Protein AF-T1ITB9-F1 (afdb_monomer)

pLDDT: mean 78.71, std 17.9, range [35.31, 97.06]

Solvent-accessible surface area (backbone atoms only — not comparable to full-atom values): 9667 Å² total; per-residue (Å²): 141,85,92,82,90,79,71,74,61,60,58,56,52,52,55,55,51,55,56,48,58,60,46,59,65,40,48,77,44,60,47,86,48,56,65,49,24,55,72,73,45,70,70,81,71,82,71,82,60,101,63,45,72,36,53,55,47,30,53,56,36,47,59,33,29,71,61,29,84,51,64,67,60,33,44,30,49,55,40,44,43,53,46,54,49,42,53,49,46,52,40,58,76,29,63,65,64,37,48,54,31,66,79,37,53,73,34,43,57,51,31,51,57,44,44,45,54,56,44,67,72,50,24,84,54,96,66,68,55,73,66,57,40,51,50,51,50,52,54,44,53,54,43,43,70,72,39,59,81,89,31,28,66,62,28,44,58,52,45,54,56,39,42,53,71,38,75,58,46,81,111

Structure (mmCIF, N/CA/C/O backbone):
data_AF-T1ITB9-F1
#
_entry.id   AF-T1ITB9-F1
#
loop_
_atom_site.group_PDB
_atom_site.id
_atom_site.type_symbol
_atom_site.label_atom_id
_atom_site.label_alt_id
_atom_site.label_comp_id
_atom_site.label_asym_id
_atom_site.label_entity_id
_atom_site.label_seq_id
_atom_site.pdbx_PDB_ins_code
_atom_site.Cartn_x
_atom_site.Cartn_y
_atom_site.Cartn_z
_atom_site.occupancy
_atom_site.B_iso_or_equiv
_atom_site.auth_seq_id
_atom_site.auth_comp_id
_atom_site.auth_asym_id
_atom_site.auth_atom_id
_atom_site.pdbx_PDB_model_num
ATOM 1 N N . MET A 1 1 ? 20.971 61.299 -14.138 1.00 46.66 1 MET A N 1
ATOM 2 C CA . MET A 1 1 ? 20.129 60.510 -15.070 1.00 46.66 1 MET A CA 1
ATOM 3 C C . MET A 1 1 ? 21.117 59.881 -16.048 1.00 46.66 1 MET A C 1
ATOM 5 O O . MET A 1 1 ? 21.836 60.638 -16.666 1.00 46.66 1 MET A O 1
ATOM 9 N N . HIS A 1 2 ? 21.408 58.583 -16.074 1.00 42.81 2 HIS A N 1
ATOM 10 C CA . HIS A 1 2 ? 20.513 57.437 -16.173 1.00 42.81 2 HIS A CA 1
ATOM 11 C C . HIS A 1 2 ? 21.139 56.201 -15.501 1.00 42.81 2 HIS A C 1
ATOM 13 O O . HIS A 1 2 ? 22.209 55.761 -15.905 1.00 42.81 2 HIS A O 1
ATOM 19 N N . SER A 1 3 ? 20.444 55.627 -14.519 1.00 49.09 3 SER A N 1
ATOM 20 C CA . SER A 1 3 ? 20.732 54.293 -13.982 1.00 49.09 3 SER A CA 1
ATOM 21 C C . SER A 1 3 ? 19.492 53.442 -14.172 1.00 49.09 3 SER A C 1
ATOM 23 O O . SER A 1 3 ? 18.649 53.414 -13.288 1.00 49.09 3 SER A O 1
ATOM 25 N N . LEU A 1 4 ? 19.346 52.794 -15.323 1.00 52.00 4 LEU A N 1
ATOM 26 C CA . LEU A 1 4 ? 18.368 51.727 -15.518 1.00 52.00 4 LEU A CA 1
ATOM 27 C C . LEU A 1 4 ? 18.859 50.787 -16.625 1.00 52.00 4 LEU A C 1
ATOM 29 O O . LEU A 1 4 ? 19.457 51.231 -17.600 1.00 52.00 4 LEU A O 1
ATOM 33 N N . CYS A 1 5 ? 18.472 49.518 -16.486 1.00 53.06 5 CYS A N 1
ATOM 34 C CA . CYS A 1 5 ? 18.321 48.537 -17.566 1.00 53.06 5 CYS A CA 1
ATOM 35 C C . CYS A 1 5 ? 19.475 47.558 -17.871 1.00 53.06 5 CYS A C 1
ATOM 37 O O . CYS A 1 5 ? 19.845 47.401 -19.024 1.00 53.06 5 CYS A O 1
ATOM 39 N N . TRP A 1 6 ? 19.967 46.800 -16.879 1.00 43.03 6 TRP A N 1
ATOM 40 C CA . TRP A 1 6 ? 20.710 45.544 -17.157 1.00 43.03 6 TRP A CA 1
ATOM 41 C C . TRP A 1 6 ? 20.362 44.358 -16.236 1.00 43.03 6 TRP A C 1
ATOM 43 O O . TRP A 1 6 ? 21.080 43.365 -16.201 1.00 43.03 6 TRP A O 1
ATOM 53 N N . ILE A 1 7 ? 19.245 44.410 -15.503 1.00 50.41 7 ILE A N 1
ATOM 54 C CA . ILE A 1 7 ? 18.902 43.368 -14.515 1.00 50.41 7 ILE A CA 1
ATOM 55 C C . ILE A 1 7 ? 18.121 42.144 -15.075 1.00 50.41 7 ILE A C 1
ATOM 57 O O . ILE A 1 7 ? 18.243 41.078 -14.474 1.00 50.41 7 ILE A O 1
ATOM 61 N N . PRO A 1 8 ? 17.394 42.155 -16.220 1.00 48.59 8 PRO A N 1
ATOM 62 C CA . PRO A 1 8 ? 16.555 40.996 -16.555 1.00 48.59 8 PRO A CA 1
ATOM 63 C C . PRO A 1 8 ? 17.285 39.846 -17.275 1.00 48.59 8 PRO A C 1
ATOM 65 O O . PRO A 1 8 ? 16.763 38.735 -17.313 1.00 48.59 8 PRO A O 1
ATOM 68 N N . VAL A 1 9 ? 18.487 40.058 -17.828 1.00 51.38 9 VAL A N 1
ATOM 69 C CA . VAL A 1 9 ? 19.178 39.018 -18.625 1.00 51.38 9 VAL A CA 1
ATOM 70 C C . VAL A 1 9 ? 19.988 38.057 -17.748 1.00 51.38 9 VAL A C 1
ATOM 72 O O . VAL A 1 9 ? 19.994 36.854 -18.001 1.00 51.38 9 VAL A O 1
ATOM 75 N N . PHE A 1 10 ? 20.602 38.550 -16.668 1.00 42.22 10 PHE A N 1
ATOM 76 C CA . PHE A 1 10 ? 21.393 37.713 -15.756 1.00 42.22 10 PHE A CA 1
ATOM 77 C C . PHE A 1 10 ? 20.534 36.725 -14.953 1.00 42.22 10 PHE A C 1
ATOM 79 O O . PHE A 1 10 ? 20.959 35.594 -14.730 1.00 42.22 10 PHE A O 1
ATOM 86 N N . ILE A 1 11 ? 19.303 37.100 -14.586 1.00 48.19 11 ILE A N 1
ATOM 87 C CA . ILE A 1 11 ? 18.384 36.214 -13.851 1.00 48.19 11 ILE A CA 1
ATOM 88 C C . ILE A 1 11 ? 17.904 35.060 -14.746 1.00 48.19 11 ILE A C 1
ATOM 90 O O . ILE A 1 11 ? 17.842 33.921 -14.295 1.00 48.19 11 ILE A O 1
ATOM 94 N N . LEU A 1 12 ? 17.634 35.319 -16.032 1.00 44.69 12 LEU A N 1
ATOM 95 C CA . LEU A 1 12 ? 17.210 34.282 -16.981 1.00 44.69 12 LEU A CA 1
ATOM 96 C C . LEU A 1 12 ? 18.343 33.316 -17.352 1.00 44.69 12 LEU A C 1
ATOM 98 O O . LEU A 1 12 ? 18.084 32.129 -17.551 1.00 44.69 12 LEU A O 1
ATOM 102 N N . PHE A 1 13 ? 19.588 33.798 -17.417 1.00 41.56 13 PHE A N 1
ATOM 103 C CA . PHE A 1 13 ? 20.745 32.940 -17.679 1.00 41.56 13 PHE A CA 1
ATOM 104 C C . PHE A 1 13 ? 21.048 32.022 -16.492 1.00 41.56 13 PHE A C 1
ATOM 106 O O . PHE A 1 13 ? 21.210 30.822 -16.694 1.00 41.56 13 PHE A O 1
ATOM 113 N N . LEU A 1 14 ? 21.004 32.556 -15.264 1.00 43.56 14 LEU A N 1
ATOM 114 C CA . LEU A 1 14 ? 21.180 31.767 -14.041 1.00 43.56 14 LEU A CA 1
ATOM 115 C C . LEU A 1 14 ? 20.064 30.731 -13.852 1.00 43.56 14 LEU A C 1
ATOM 117 O O . LEU A 1 14 ? 20.342 29.617 -13.429 1.00 43.56 14 LEU A O 1
ATOM 121 N N . TRP A 1 15 ? 18.815 31.033 -14.226 1.00 35.31 15 TRP A N 1
ATOM 122 C CA . TRP A 1 15 ? 17.718 30.057 -14.137 1.00 35.31 15 TRP A CA 1
ATOM 123 C C . TRP A 1 15 ? 17.867 28.896 -15.130 1.00 35.31 15 TRP A C 1
ATOM 125 O O . TRP A 1 15 ? 17.447 27.775 -14.848 1.00 35.31 15 TRP A O 1
ATOM 135 N N . LYS A 1 16 ? 18.475 29.146 -16.294 1.00 38.44 16 LYS A N 1
ATOM 136 C CA . LYS A 1 16 ? 18.658 28.135 -17.341 1.00 38.44 16 LYS A CA 1
ATOM 137 C C . LYS A 1 16 ? 19.838 27.206 -17.045 1.00 38.44 16 LYS A C 1
ATOM 139 O O . LYS A 1 16 ? 19.719 26.010 -17.290 1.00 38.44 16 LYS A O 1
ATOM 144 N N . THR A 1 17 ? 20.925 27.725 -16.473 1.00 44.69 17 THR A N 1
ATOM 145 C CA . THR A 1 17 ? 22.053 26.902 -16.005 1.00 44.69 17 THR A CA 1
ATOM 146 C C . THR A 1 17 ? 21.716 26.143 -14.722 1.00 44.69 17 THR A C 1
ATOM 148 O O . THR A 1 17 ? 21.996 24.953 -14.654 1.00 44.69 17 THR A O 1
ATOM 151 N N . PHE A 1 18 ? 20.984 26.744 -13.775 1.00 35.81 18 PHE A N 1
ATOM 152 C CA . PHE A 1 18 ? 20.549 26.044 -12.555 1.00 35.81 18 PHE A CA 1
ATOM 153 C C . PHE A 1 18 ? 19.590 24.876 -12.852 1.00 35.81 18 PHE A C 1
ATOM 155 O O . PHE A 1 18 ? 19.621 23.854 -12.176 1.00 35.81 18 PHE A O 1
ATOM 162 N N . LYS A 1 19 ? 18.758 24.990 -13.899 1.00 40.34 19 LYS A N 1
ATOM 163 C CA . LYS A 1 19 ? 17.881 23.900 -14.363 1.00 40.34 19 LYS A CA 1
ATOM 164 C C . LYS A 1 19 ? 18.648 22.775 -15.076 1.00 40.34 19 LYS A C 1
ATOM 166 O O . LYS A 1 19 ? 18.197 21.638 -15.047 1.00 40.34 19 LYS A O 1
ATOM 171 N N . SER A 1 20 ? 19.786 23.103 -15.692 1.00 40.78 20 SER A N 1
ATOM 172 C CA . SER A 1 20 ? 20.667 22.166 -16.401 1.00 40.78 20 SER A CA 1
ATOM 173 C C . SER A 1 20 ? 21.499 21.329 -15.428 1.00 40.78 20 SER A C 1
ATOM 175 O O . SER A 1 20 ? 21.528 20.111 -15.553 1.00 40.78 20 SER A O 1
ATOM 177 N N . GLU A 1 21 ? 22.103 21.962 -14.419 1.00 40.53 21 GLU A N 1
ATOM 178 C CA . GLU A 1 21 ? 22.932 21.270 -13.419 1.00 40.53 21 GLU A CA 1
ATOM 179 C C . GLU A 1 21 ? 22.089 20.406 -12.463 1.00 40.53 21 GLU A C 1
ATOM 181 O O . GLU A 1 21 ? 22.491 19.301 -12.117 1.00 40.53 21 GLU A O 1
ATOM 186 N N . LEU A 1 22 ? 20.858 20.823 -12.124 1.00 43.22 22 LEU A N 1
ATOM 187 C CA . LEU A 1 22 ? 19.915 19.960 -11.394 1.00 43.22 22 LEU A CA 1
ATOM 188 C C . LEU A 1 22 ? 19.419 18.762 -12.217 1.00 43.22 22 LEU A C 1
ATOM 190 O O . LEU A 1 22 ? 18.981 17.778 -11.631 1.00 43.22 22 LEU A O 1
ATOM 194 N N . GLN A 1 23 ? 19.444 18.826 -13.552 1.00 45.16 23 GLN A N 1
ATOM 195 C CA . GLN A 1 23 ? 19.026 17.702 -14.396 1.00 45.16 23 GLN A CA 1
ATOM 196 C C . GLN A 1 23 ? 20.138 16.669 -14.601 1.00 45.16 23 GLN A C 1
ATOM 198 O O . GLN A 1 23 ? 19.819 15.486 -14.685 1.00 45.16 23 GLN A O 1
ATOM 203 N N . GLU A 1 24 ? 21.408 17.077 -14.655 1.00 41.72 24 GLU A N 1
ATOM 204 C CA . GLU A 1 24 ? 22.528 16.149 -14.878 1.00 41.72 24 GLU A CA 1
ATOM 205 C C . GLU A 1 24 ? 22.834 15.266 -13.657 1.00 41.72 24 GLU A C 1
ATOM 207 O O . GLU A 1 24 ? 23.070 14.071 -13.832 1.00 41.72 24 GLU A O 1
ATOM 212 N N . ASP A 1 25 ? 22.713 15.780 -12.428 1.00 43.78 25 ASP A N 1
ATOM 213 C CA . ASP A 1 25 ? 22.907 14.955 -11.221 1.00 43.78 25 ASP A CA 1
ATOM 214 C C . ASP A 1 25 ? 21.699 14.048 -10.905 1.00 43.78 25 ASP A C 1
ATOM 216 O O . ASP A 1 25 ? 21.866 12.952 -10.365 1.00 43.78 25 ASP A O 1
ATOM 220 N N . TYR A 1 26 ? 20.480 14.445 -11.297 1.00 43.72 26 TYR A N 1
ATOM 221 C CA . TYR A 1 26 ? 19.280 13.601 -11.168 1.00 43.72 26 TYR A CA 1
ATOM 222 C C . TYR A 1 26 ? 19.186 12.515 -12.249 1.00 43.72 26 TYR A C 1
ATOM 224 O O . TYR A 1 26 ? 18.548 11.490 -12.020 1.00 43.72 26 TYR A O 1
ATOM 232 N N . ALA A 1 27 ? 19.807 12.708 -13.419 1.00 44.69 27 ALA A N 1
ATOM 233 C CA . ALA A 1 27 ? 19.761 11.737 -14.515 1.00 44.69 27 ALA A CA 1
ATOM 234 C C . ALA A 1 27 ? 20.517 10.432 -14.200 1.00 44.69 27 ALA A C 1
ATOM 236 O O . ALA A 1 27 ? 20.153 9.385 -14.727 1.00 44.69 27 ALA A O 1
ATOM 237 N N . ASN A 1 28 ? 21.512 10.473 -13.305 1.00 48.22 28 ASN A N 1
ATOM 238 C CA . ASN A 1 28 ? 22.313 9.301 -12.923 1.00 48.22 28 ASN A CA 1
ATOM 239 C C . ASN A 1 28 ? 21.883 8.636 -11.604 1.00 48.22 28 ASN A C 1
ATOM 241 O O . ASN A 1 28 ? 22.415 7.584 -11.250 1.00 48.22 28 ASN A O 1
ATOM 245 N N . GLN A 1 29 ? 20.921 9.205 -10.873 1.00 54.88 29 GLN A N 1
ATOM 246 C CA . GLN A 1 29 ? 20.339 8.573 -9.689 1.00 54.88 29 GLN A CA 1
ATOM 247 C C . GLN A 1 29 ? 18.935 8.084 -10.030 1.00 54.88 29 GLN A C 1
ATOM 249 O O . GLN A 1 29 ? 17.949 8.787 -9.825 1.00 54.88 29 GLN A O 1
ATOM 254 N N . CYS A 1 30 ? 18.835 6.865 -10.563 1.00 62.25 30 CYS A N 1
ATOM 255 C CA . CYS A 1 30 ? 17.549 6.191 -10.697 1.00 62.25 30 CYS A CA 1
ATOM 256 C C . CYS A 1 30 ? 16.892 6.070 -9.312 1.00 62.25 30 CYS A C 1
ATOM 258 O O . CYS A 1 30 ? 17.275 5.207 -8.527 1.00 62.25 30 CYS A O 1
ATOM 260 N N . GLY A 1 31 ? 15.943 6.975 -9.039 1.00 60.16 31 GLY A N 1
ATOM 261 C CA . GLY A 1 31 ? 14.998 6.985 -7.920 1.00 60.16 31 GLY A CA 1
ATOM 262 C C . GLY A 1 31 ? 15.528 6.348 -6.647 1.00 60.16 31 GLY A C 1
ATOM 263 O O . GLY A 1 31 ? 15.109 5.251 -6.278 1.00 60.16 31 GLY A O 1
ATOM 264 N N . THR A 1 32 ? 16.458 7.014 -5.969 1.00 59.00 32 THR A N 1
ATOM 265 C CA . THR A 1 32 ? 17.099 6.423 -4.796 1.00 59.00 32 THR A CA 1
ATOM 266 C C . THR A 1 32 ? 16.176 6.293 -3.594 1.00 59.00 32 THR A C 1
ATOM 268 O O . THR A 1 32 ? 16.645 5.729 -2.612 1.00 59.00 32 THR A O 1
ATOM 271 N N . ASN A 1 33 ? 14.905 6.742 -3.605 1.00 73.50 33 ASN A N 1
ATOM 272 C CA . ASN A 1 33 ? 14.078 6.599 -2.402 1.00 73.50 33 ASN A CA 1
ATOM 273 C C . ASN A 1 33 ? 12.543 6.716 -2.550 1.00 73.50 33 ASN A C 1
ATOM 275 O O . ASN A 1 33 ? 11.885 7.282 -1.675 1.00 73.50 33 ASN A O 1
ATOM 279 N N . ILE A 1 34 ? 11.907 6.097 -3.557 1.00 85.88 34 ILE A N 1
ATOM 280 C CA . ILE A 1 34 ? 10.423 6.032 -3.591 1.00 85.88 34 ILE A CA 1
ATOM 281 C C . ILE A 1 34 ? 9.813 5.409 -2.321 1.00 85.88 34 ILE A C 1
ATOM 283 O O . ILE A 1 34 ? 8.716 5.784 -1.900 1.00 85.88 34 ILE A O 1
ATOM 287 N N . TYR A 1 35 ? 10.539 4.525 -1.638 1.00 85.50 35 TYR A N 1
ATOM 288 C CA . TYR A 1 35 ? 10.132 3.969 -0.344 1.00 85.50 35 TYR A CA 1
ATOM 289 C C . TYR A 1 35 ? 10.167 4.979 0.804 1.00 85.50 35 TYR A C 1
ATOM 291 O O . TYR A 1 35 ? 9.359 4.883 1.730 1.00 85.50 35 TYR A O 1
ATOM 299 N N . ASN A 1 36 ? 11.038 5.987 0.746 1.00 89.31 36 ASN A N 1
ATOM 300 C CA . ASN A 1 36 ? 11.042 7.049 1.748 1.00 89.31 36 ASN A CA 1
ATOM 301 C C . ASN A 1 36 ? 9.769 7.879 1.694 1.00 89.31 36 ASN A C 1
ATOM 303 O O . ASN A 1 36 ? 9.345 8.393 2.726 1.00 89.31 36 ASN A O 1
ATOM 307 N N . CYS A 1 37 ? 9.118 7.977 0.531 1.00 89.94 37 CYS A N 1
ATOM 308 C CA . CYS A 1 37 ? 7.803 8.598 0.461 1.00 89.94 37 CYS A CA 1
ATOM 309 C C . CYS A 1 37 ? 6.816 7.891 1.393 1.00 89.94 37 CYS A C 1
ATOM 311 O O . CYS A 1 37 ? 6.089 8.569 2.116 1.00 89.94 37 CYS A O 1
ATOM 313 N N . TRP A 1 38 ? 6.842 6.552 1.453 1.00 90.44 38 TRP A N 1
ATOM 314 C CA . TRP A 1 38 ? 6.086 5.808 2.457 1.00 90.44 38 TRP A CA 1
ATOM 315 C C . TRP A 1 38 ? 6.573 6.188 3.855 1.00 90.44 38 TRP A C 1
ATOM 317 O O . TRP A 1 38 ? 5.800 6.699 4.652 1.00 90.44 38 TRP A O 1
ATOM 327 N N . GLN A 1 39 ? 7.852 6.028 4.176 1.00 87.81 39 GLN A N 1
ATOM 328 C CA . GLN A 1 39 ? 8.329 6.264 5.546 1.00 87.81 39 GLN A CA 1
ATOM 329 C C . GLN A 1 39 ? 8.006 7.672 6.087 1.00 87.81 39 GLN A C 1
ATOM 331 O O . GLN A 1 39 ? 7.548 7.804 7.223 1.00 87.81 39 GLN A O 1
ATOM 336 N N . TYR A 1 40 ? 8.169 8.718 5.275 1.00 89.06 40 TYR A N 1
ATOM 337 C CA . TYR A 1 40 ? 7.986 10.105 5.705 1.00 89.06 40 TYR A CA 1
ATOM 338 C C . TYR A 1 40 ? 6.534 10.588 5.661 1.00 89.06 40 TYR A C 1
ATOM 340 O O . TYR A 1 40 ? 6.143 11.405 6.496 1.00 89.06 40 TYR A O 1
ATOM 348 N N . HIS A 1 41 ? 5.705 10.077 4.749 1.00 90.19 41 HIS A N 1
ATOM 349 C CA . HIS A 1 41 ? 4.304 10.487 4.626 1.00 90.19 41 HIS A CA 1
ATOM 350 C C . HIS A 1 41 ? 3.363 9.452 5.244 1.00 90.19 41 HIS A C 1
ATOM 352 O O . HIS A 1 41 ? 2.625 8.750 4.555 1.00 90.19 41 HIS A O 1
ATOM 358 N N . HIS A 1 42 ? 3.394 9.384 6.576 1.00 88.88 42 HIS A N 1
ATOM 359 C CA . HIS A 1 42 ? 2.639 8.418 7.374 1.00 88.88 42 HIS A CA 1
ATOM 360 C C . HIS A 1 42 ? 1.257 8.882 7.827 1.00 88.88 42 HIS A C 1
ATOM 362 O O . HIS A 1 42 ? 0.519 8.109 8.420 1.00 88.88 42 HIS A O 1
ATOM 368 N N . ILE A 1 43 ? 0.883 10.126 7.545 1.00 91.69 43 ILE A N 1
ATOM 369 C CA . ILE A 1 43 ? -0.396 10.691 7.979 1.00 91.69 43 ILE A CA 1
ATOM 370 C C . ILE A 1 43 ? -1.541 10.074 7.163 1.00 91.69 43 ILE A C 1
ATOM 372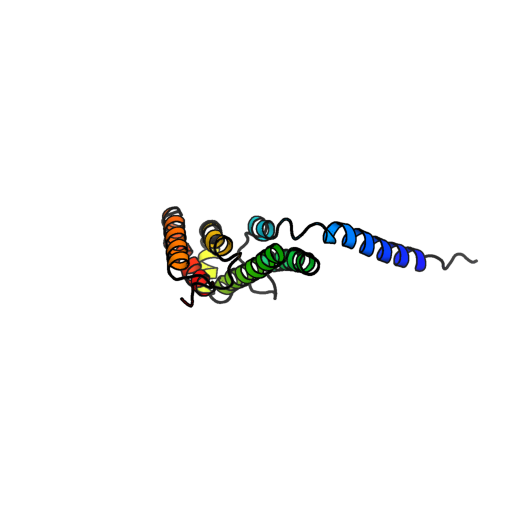 O O . ILE A 1 43 ? -1.392 9.840 5.962 1.00 91.69 43 ILE A O 1
ATOM 376 N N . ILE A 1 44 ? -2.686 9.830 7.810 1.00 92.69 44 ILE A N 1
ATOM 377 C CA . ILE A 1 44 ? -3.923 9.402 7.140 1.00 92.69 44 ILE A CA 1
ATOM 378 C C . ILE A 1 44 ? -4.258 10.411 6.021 1.00 92.69 44 ILE A C 1
ATOM 380 O O . ILE A 1 44 ? -4.284 11.616 6.288 1.00 92.69 44 ILE A O 1
ATOM 384 N N . PRO A 1 45 ? -4.521 9.967 4.777 1.00 91.50 45 PRO A N 1
ATOM 385 C CA . PRO A 1 45 ? -4.843 10.867 3.672 1.00 91.50 45 PRO A CA 1
ATOM 386 C C . PRO A 1 45 ? -6.031 11.801 3.972 1.00 91.50 45 PRO A C 1
ATOM 388 O O . PRO A 1 45 ? -7.074 11.377 4.476 1.00 91.50 45 PRO A O 1
ATOM 391 N N . ASP A 1 46 ? -5.894 13.084 3.621 1.00 86.81 46 ASP A N 1
ATOM 392 C CA . ASP A 1 46 ? -6.935 14.096 3.847 1.00 86.81 46 ASP A CA 1
ATOM 393 C C . ASP A 1 46 ? -8.169 13.881 2.949 1.00 86.81 46 ASP A C 1
ATOM 395 O O . ASP A 1 46 ? -9.288 14.151 3.381 1.00 86.81 46 ASP A O 1
ATOM 399 N N . CYS A 1 47 ? -7.995 13.300 1.758 1.00 87.44 47 CYS A N 1
ATOM 400 C CA . CYS A 1 47 ? -9.027 12.996 0.755 1.00 87.44 47 CYS A CA 1
ATOM 401 C C . CYS A 1 47 ? -9.796 14.217 0.222 1.00 87.44 47 CYS A C 1
ATOM 403 O O . CYS A 1 47 ? -10.830 14.055 -0.419 1.00 87.44 47 CYS A O 1
ATOM 405 N N . VAL A 1 48 ? -9.315 15.435 0.492 1.00 78.12 48 VAL A N 1
ATOM 406 C CA . VAL A 1 48 ? -9.963 16.690 0.062 1.00 78.12 48 VAL A CA 1
ATOM 407 C C . VAL A 1 48 ? -9.266 17.284 -1.164 1.00 78.12 48 VAL A C 1
ATOM 409 O O . VAL A 1 48 ? -9.899 17.957 -1.973 1.00 78.12 48 VAL A O 1
ATOM 412 N N . ASN A 1 49 ? -7.968 17.015 -1.336 1.00 59.22 49 ASN A N 1
ATOM 413 C CA . ASN A 1 49 ? -7.168 17.538 -2.439 1.00 59.22 49 ASN A CA 1
ATOM 414 C C . ASN A 1 49 ? -6.697 16.423 -3.368 1.00 59.22 49 ASN A C 1
ATOM 416 O O . ASN A 1 49 ? -6.393 15.315 -2.937 1.00 59.22 49 ASN A O 1
ATOM 420 N N . THR A 1 50 ? -6.568 16.752 -4.653 1.00 56.94 50 THR A N 1
ATOM 421 C CA . THR A 1 50 ? -6.373 15.797 -5.754 1.00 56.94 50 THR A CA 1
ATOM 422 C C . THR A 1 50 ? -5.136 14.902 -5.663 1.00 56.94 50 THR A C 1
ATOM 424 O O . THR A 1 50 ? -5.049 13.980 -6.465 1.00 56.94 50 THR A O 1
ATOM 427 N N . LYS A 1 51 ? -4.195 15.118 -4.728 1.00 68.12 51 LYS A N 1
ATOM 428 C CA . LYS A 1 51 ? -3.055 14.215 -4.472 1.00 68.12 51 LYS A CA 1
ATOM 429 C C . LYS A 1 51 ? -2.577 14.328 -3.016 1.00 68.12 51 LYS A C 1
ATOM 431 O O . LYS A 1 51 ? -2.203 15.425 -2.587 1.00 68.12 51 LYS A O 1
ATOM 436 N N . SER A 1 52 ? -2.537 13.210 -2.284 1.00 86.06 52 SER A N 1
ATOM 437 C CA . SER A 1 52 ? -1.958 13.141 -0.931 1.00 86.06 52 SER A CA 1
ATOM 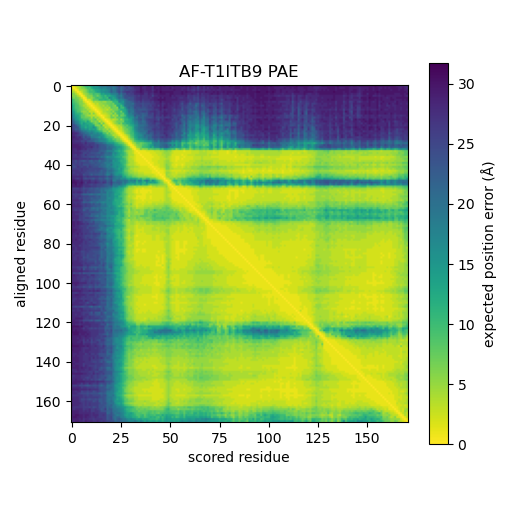438 C C . SER A 1 52 ? -0.459 13.488 -0.943 1.00 86.06 52 SER A C 1
ATOM 440 O O . SER A 1 52 ? 0.189 13.454 -1.992 1.00 86.06 52 SER A O 1
ATOM 442 N N . SER A 1 53 ? 0.117 13.838 0.211 1.00 89.56 53 SER A N 1
ATOM 443 C CA . SER A 1 53 ? 1.558 14.131 0.326 1.00 89.56 53 SER A CA 1
ATOM 444 C C . SER A 1 53 ? 2.432 12.943 -0.095 1.00 89.56 53 SER A C 1
ATOM 446 O O . SER A 1 53 ? 3.422 13.143 -0.797 1.00 89.56 53 SER A O 1
ATOM 448 N N . LEU A 1 54 ? 2.000 11.719 0.223 1.00 90.81 54 LEU A N 1
ATOM 449 C CA . LEU A 1 54 ? 2.599 10.472 -0.254 1.00 90.81 54 LEU A CA 1
ATOM 450 C C . LEU A 1 54 ? 2.659 10.415 -1.789 1.00 90.81 54 LEU A C 1
ATOM 452 O O . LEU A 1 54 ? 3.730 10.195 -2.353 1.00 90.81 54 LEU A O 1
ATOM 456 N N . ILE A 1 55 ? 1.531 10.661 -2.465 1.00 91.81 55 ILE A N 1
ATOM 457 C CA . ILE A 1 55 ? 1.466 10.648 -3.935 1.00 91.81 55 ILE A CA 1
ATOM 458 C C . ILE A 1 55 ? 2.330 11.753 -4.533 1.00 91.81 55 ILE A C 1
ATOM 460 O O . ILE A 1 55 ? 3.049 11.519 -5.498 1.00 91.81 55 ILE A O 1
ATOM 464 N N . LYS A 1 56 ? 2.295 12.959 -3.957 1.00 89.75 56 LYS A N 1
ATOM 465 C CA . LYS A 1 56 ? 3.130 14.073 -4.423 1.00 89.75 56 LYS A CA 1
ATOM 466 C C . LYS A 1 56 ? 4.617 13.732 -4.347 1.00 89.75 56 LYS A C 1
ATOM 468 O O . LYS A 1 56 ? 5.329 14.024 -5.299 1.00 89.75 56 LYS A O 1
ATOM 473 N N . CYS A 1 57 ? 5.060 13.101 -3.260 1.00 89.25 57 CYS A N 1
ATOM 474 C CA . CYS A 1 57 ? 6.436 12.628 -3.123 1.00 89.25 57 CYS A CA 1
ATOM 475 C C . CYS A 1 57 ? 6.779 11.592 -4.203 1.00 89.25 57 CYS A C 1
ATOM 477 O O . CYS A 1 57 ? 7.742 11.764 -4.942 1.00 89.25 57 CYS A O 1
ATOM 479 N N . ALA A 1 58 ? 5.950 10.560 -4.370 1.00 89.94 58 ALA A N 1
ATOM 480 C CA . ALA A 1 58 ? 6.237 9.484 -5.318 1.00 89.94 58 ALA A CA 1
ATOM 481 C C . ALA A 1 58 ? 6.165 9.919 -6.796 1.00 89.94 58 ALA A C 1
ATOM 483 O O . ALA A 1 58 ? 6.874 9.377 -7.640 1.00 89.94 58 ALA A O 1
ATOM 484 N N . GLU A 1 59 ? 5.354 10.926 -7.131 1.00 89.12 59 GLU A N 1
ATOM 485 C CA . GLU A 1 59 ? 5.319 11.495 -8.484 1.00 89.12 59 GLU A CA 1
ATOM 486 C C . GLU A 1 59 ? 6.613 12.247 -8.832 1.00 89.12 59 GLU A C 1
ATOM 488 O O . GLU A 1 59 ? 6.983 12.280 -10.002 1.00 89.12 59 GLU A O 1
ATOM 493 N N . VAL A 1 60 ? 7.337 12.807 -7.852 1.00 86.62 60 VAL A N 1
ATOM 494 C CA . VAL A 1 60 ? 8.677 13.384 -8.087 1.00 86.62 60 VAL A CA 1
ATOM 495 C C . VAL A 1 60 ? 9.655 12.289 -8.518 1.00 86.62 60 VAL A C 1
ATOM 497 O O . VAL A 1 60 ? 10.344 12.446 -9.526 1.00 86.62 60 VAL A O 1
ATOM 500 N N . GLU A 1 61 ? 9.640 11.147 -7.829 1.00 85.00 61 GLU A N 1
ATOM 501 C CA . GLU A 1 61 ? 10.475 9.983 -8.162 1.00 85.00 61 GLU A CA 1
ATOM 502 C C . GLU A 1 61 ? 10.152 9.424 -9.554 1.00 85.00 61 GLU A C 1
ATOM 504 O O . GLU A 1 61 ? 11.050 9.047 -10.310 1.00 85.00 61 GLU A O 1
ATOM 509 N N . ARG A 1 62 ? 8.873 9.442 -9.953 1.00 82.38 62 ARG A N 1
ATOM 510 C CA . ARG A 1 62 ? 8.455 9.060 -11.308 1.00 82.38 62 ARG A CA 1
ATOM 511 C C . ARG A 1 62 ? 9.119 9.918 -12.385 1.00 82.38 62 ARG A C 1
ATOM 513 O O . ARG A 1 62 ? 9.496 9.374 -13.421 1.00 82.38 62 ARG A O 1
ATOM 520 N N . TYR A 1 63 ? 9.257 11.230 -12.182 1.00 77.25 63 TYR A N 1
ATOM 521 C CA . TYR A 1 63 ? 9.945 12.084 -13.158 1.00 77.25 63 TYR A CA 1
ATOM 522 C C . TYR A 1 63 ? 11.426 11.717 -13.287 1.00 77.25 63 TYR A C 1
ATOM 524 O O . TYR A 1 63 ? 11.933 11.683 -14.407 1.00 77.25 63 TYR A O 1
ATOM 532 N N . GLY A 1 64 ? 12.087 11.364 -12.179 1.00 71.56 64 GLY A N 1
ATOM 533 C CA . GLY A 1 64 ? 13.438 10.791 -12.206 1.00 71.56 64 GLY A CA 1
ATOM 534 C C . GLY A 1 64 ? 13.492 9.477 -12.996 1.00 71.56 64 GLY A C 1
ATOM 535 O O . GLY A 1 64 ? 14.360 9.291 -13.845 1.00 71.56 64 GLY A O 1
ATOM 536 N N . ALA A 1 65 ? 12.492 8.608 -12.820 1.00 74.38 65 ALA A N 1
ATOM 537 C CA . ALA A 1 65 ? 12.391 7.328 -13.524 1.00 74.38 65 ALA A CA 1
ATOM 538 C C . ALA A 1 65 ? 12.183 7.440 -15.046 1.00 74.38 65 ALA A C 1
ATOM 540 O O . ALA A 1 65 ? 12.486 6.494 -15.773 1.00 74.38 65 ALA A O 1
ATOM 541 N N . ILE A 1 66 ? 11.661 8.561 -15.563 1.00 72.50 66 ILE A N 1
ATOM 542 C CA . ILE A 1 66 ? 11.493 8.759 -17.017 1.00 72.50 66 ILE A CA 1
ATOM 543 C C . ILE A 1 66 ? 12.846 8.696 -17.730 1.00 72.50 66 ILE A C 1
ATOM 545 O O . ILE A 1 66 ? 12.922 8.096 -18.803 1.00 72.50 66 ILE A O 1
ATOM 549 N N . ASN A 1 67 ? 13.882 9.257 -17.102 1.00 71.62 67 ASN A N 1
ATOM 550 C CA . ASN A 1 67 ? 15.242 9.328 -17.631 1.00 71.62 67 ASN A CA 1
ATOM 551 C C . ASN A 1 67 ? 16.125 8.155 -17.174 1.00 71.62 67 ASN A C 1
ATOM 553 O O . ASN A 1 67 ? 17.294 8.104 -17.531 1.00 71.62 67 ASN A O 1
ATOM 557 N N . CYS A 1 68 ? 15.578 7.221 -16.392 1.00 74.88 68 CYS A N 1
ATOM 558 C CA . CYS A 1 68 ? 1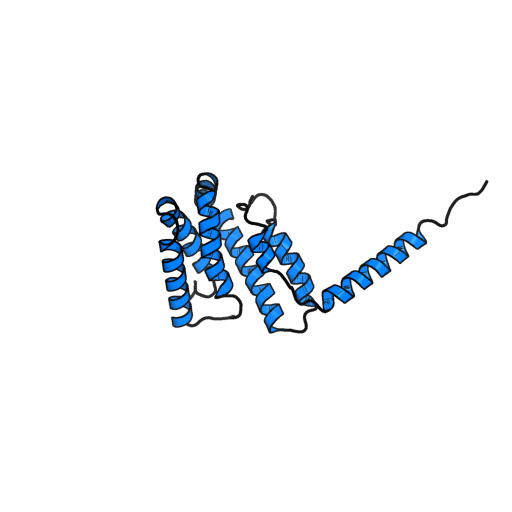6.306 6.048 -15.930 1.00 74.88 68 CYS A CA 1
ATOM 559 C C . CYS A 1 68 ? 16.468 5.036 -17.076 1.00 74.88 68 CYS A C 1
ATOM 561 O O . CYS A 1 68 ? 15.474 4.569 -17.643 1.00 74.88 68 CYS A O 1
ATOM 563 N N . GLU A 1 69 ? 17.716 4.692 -17.405 1.00 81.62 69 GLU A N 1
ATOM 564 C CA . GLU A 1 69 ? 18.041 3.656 -18.398 1.00 81.62 69 GLU A CA 1
ATOM 565 C C . GLU A 1 69 ? 17.750 2.239 -17.875 1.00 81.62 69 GLU A C 1
ATOM 567 O O . GLU A 1 69 ? 17.462 1.330 -18.657 1.00 81.62 69 GLU A O 1
ATOM 572 N N . ASP A 1 70 ? 17.762 2.052 -16.550 1.00 83.44 70 ASP A N 1
ATOM 573 C CA . ASP A 1 70 ? 17.408 0.787 -15.911 1.00 83.44 70 ASP A CA 1
ATOM 57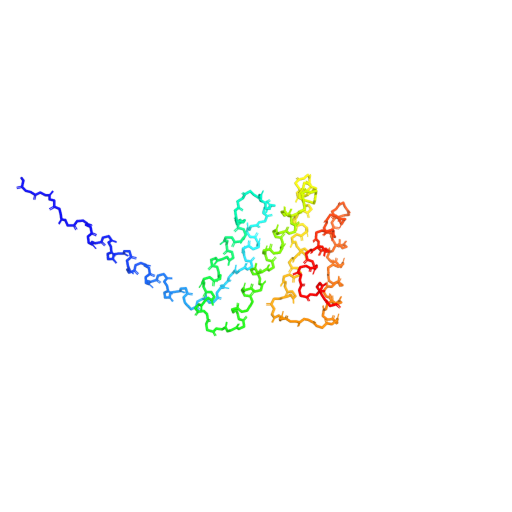4 C C . ASP A 1 70 ? 15.888 0.549 -15.967 1.00 83.44 70 ASP A C 1
ATOM 576 O O . ASP A 1 70 ? 15.090 1.080 -15.185 1.00 83.44 70 ASP A O 1
ATOM 580 N N . VAL A 1 71 ? 15.486 -0.300 -16.913 1.00 82.56 71 VAL A N 1
ATOM 581 C CA . VAL A 1 71 ? 14.092 -0.704 -17.136 1.00 82.56 71 VAL A CA 1
ATOM 582 C C . VAL A 1 71 ? 13.485 -1.384 -15.904 1.00 82.56 71 VAL A C 1
ATOM 584 O O . VAL A 1 71 ? 12.299 -1.184 -15.633 1.00 82.56 71 VAL A O 1
ATOM 587 N N . ALA A 1 72 ? 14.262 -2.168 -15.150 1.00 81.19 72 ALA A N 1
ATOM 588 C CA . ALA A 1 72 ? 13.768 -2.854 -13.960 1.00 81.19 72 ALA A CA 1
ATOM 589 C C . ALA A 1 72 ? 13.477 -1.846 -12.842 1.00 81.19 72 ALA A C 1
ATOM 591 O O . ALA A 1 72 ? 12.392 -1.868 -12.256 1.00 81.19 72 ALA A O 1
ATOM 592 N N . MET A 1 73 ? 14.386 -0.896 -12.614 1.00 80.50 73 MET A N 1
ATOM 593 C CA . MET A 1 73 ? 14.173 0.170 -11.633 1.00 80.50 73 MET A CA 1
ATOM 594 C C . MET A 1 73 ? 12.987 1.068 -12.009 1.00 80.50 73 MET A C 1
ATOM 596 O O . MET A 1 73 ? 12.158 1.422 -11.168 1.00 80.50 73 MET A O 1
ATOM 600 N N . LYS A 1 74 ? 12.838 1.387 -13.297 1.00 83.69 74 LYS A N 1
ATOM 601 C 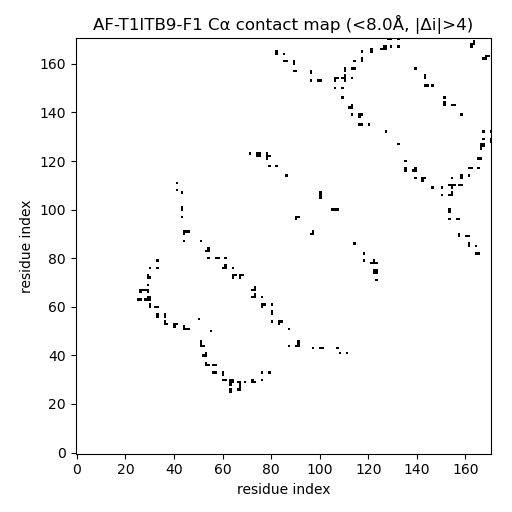CA . LYS A 1 74 ? 11.681 2.137 -13.795 1.00 83.69 74 LYS A CA 1
ATOM 602 C C . LYS A 1 74 ? 10.360 1.421 -13.507 1.00 83.69 74 LYS A C 1
ATOM 604 O O . LYS A 1 74 ? 9.408 2.072 -13.075 1.00 83.69 74 LYS A O 1
ATOM 609 N N . LYS A 1 75 ? 10.294 0.099 -13.710 1.00 82.06 75 LYS A N 1
ATOM 610 C CA . LYS A 1 75 ? 9.112 -0.708 -13.358 1.00 82.06 75 LYS A CA 1
ATOM 611 C C . LYS A 1 75 ? 8.816 -0.651 -11.861 1.00 82.06 75 LYS A C 1
ATOM 613 O O . LYS A 1 75 ? 7.685 -0.350 -11.493 1.00 82.06 75 LYS A O 1
ATOM 618 N N . ILE A 1 76 ? 9.837 -0.838 -11.024 1.00 83.38 76 ILE A N 1
ATOM 619 C CA . ILE A 1 76 ? 9.731 -0.748 -9.560 1.00 83.38 76 ILE A CA 1
ATOM 620 C C . ILE A 1 76 ? 9.092 0.577 -9.129 1.00 83.38 76 ILE A C 1
ATOM 622 O O . ILE A 1 76 ? 8.145 0.588 -8.339 1.00 83.38 76 ILE A O 1
ATOM 626 N N . ILE A 1 77 ? 9.561 1.698 -9.683 1.00 85.50 77 ILE A N 1
ATOM 627 C CA . ILE A 1 77 ? 9.046 3.030 -9.345 1.00 85.50 77 ILE A CA 1
ATOM 628 C C . ILE A 1 77 ? 7.578 3.179 -9.765 1.00 85.50 77 ILE A C 1
ATOM 630 O O . ILE A 1 77 ? 6.747 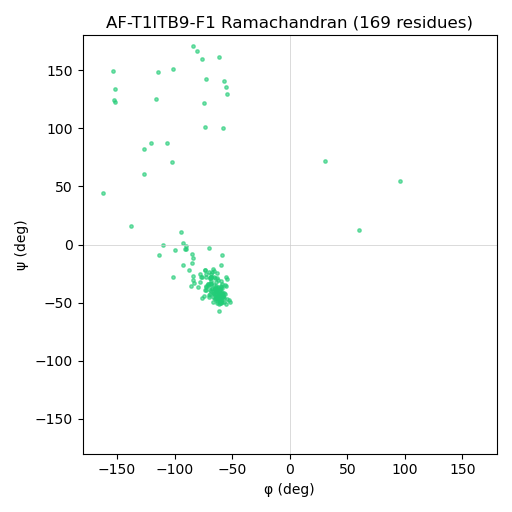3.634 -8.976 1.00 85.50 77 ILE A O 1
ATOM 634 N N . LEU A 1 78 ? 7.232 2.770 -10.989 1.00 86.06 78 LEU A N 1
ATOM 635 C CA . LEU A 1 78 ? 5.863 2.878 -11.503 1.00 86.06 78 LEU A CA 1
ATOM 636 C C . LEU A 1 78 ? 4.877 1.989 -10.728 1.00 86.06 78 LEU A C 1
ATOM 638 O O . LEU A 1 78 ? 3.787 2.451 -10.383 1.00 86.06 78 LEU A O 1
ATOM 642 N N . ASN A 1 79 ? 5.268 0.757 -10.400 1.00 83.25 79 ASN A N 1
ATOM 643 C CA . ASN A 1 79 ? 4.445 -0.171 -9.623 1.00 83.25 79 ASN A CA 1
ATOM 644 C C . ASN A 1 79 ? 4.279 0.292 -8.173 1.00 83.25 79 ASN A C 1
ATOM 646 O O . ASN A 1 79 ? 3.177 0.239 -7.626 1.00 83.25 79 ASN A O 1
ATOM 650 N N . THR A 1 80 ? 5.336 0.824 -7.558 1.00 86.94 80 THR A N 1
ATOM 651 C CA . THR A 1 80 ? 5.249 1.399 -6.208 1.00 86.94 80 THR A CA 1
ATOM 652 C C . THR A 1 80 ? 4.300 2.597 -6.183 1.00 86.94 80 THR A C 1
ATOM 654 O O . THR A 1 80 ? 3.436 2.685 -5.312 1.00 86.94 80 THR A O 1
ATOM 657 N N . LEU A 1 81 ? 4.388 3.492 -7.174 1.00 88.88 81 LEU A N 1
ATOM 658 C CA . LEU A 1 81 ? 3.469 4.624 -7.295 1.00 88.88 81 LEU A CA 1
ATOM 659 C C . LEU A 1 81 ? 2.012 4.161 -7.462 1.00 88.88 81 LEU A C 1
ATOM 661 O O . LEU A 1 81 ? 1.121 4.706 -6.808 1.00 88.88 81 LEU A O 1
ATOM 665 N N . LYS A 1 82 ? 1.760 3.139 -8.292 1.00 87.69 82 LYS A N 1
ATOM 666 C CA . LYS A 1 82 ? 0.425 2.535 -8.447 1.00 87.69 82 LYS A CA 1
ATOM 667 C C . LYS A 1 82 ? -0.107 2.009 -7.109 1.00 87.69 82 LYS A C 1
ATOM 669 O O . LYS A 1 82 ? -1.250 2.290 -6.759 1.00 87.69 82 LYS A O 1
ATOM 674 N N . ASN A 1 83 ? 0.725 1.313 -6.337 1.00 87.75 83 ASN A N 1
ATOM 675 C CA . ASN A 1 83 ? 0.347 0.817 -5.016 1.00 87.75 83 ASN A CA 1
ATOM 676 C C . ASN A 1 83 ? 0.061 1.945 -4.013 1.00 87.75 83 ASN A C 1
ATOM 678 O O . ASN A 1 83 ? -0.880 1.846 -3.230 1.00 87.75 83 ASN A O 1
ATOM 682 N N . TYR A 1 84 ? 0.820 3.045 -4.040 1.00 91.69 84 TYR A N 1
ATOM 683 C CA . TYR A 1 84 ? 0.509 4.199 -3.193 1.00 91.69 84 TYR A CA 1
ATOM 684 C C . TYR A 1 84 ? -0.835 4.829 -3.555 1.00 91.69 84 TYR A C 1
ATOM 686 O O . TYR A 1 84 ? -1.579 5.215 -2.654 1.00 91.69 84 TYR A O 1
ATOM 694 N N . HIS A 1 85 ? -1.165 4.911 -4.848 1.00 90.31 85 HIS A N 1
ATOM 695 C CA . HIS A 1 85 ? -2.488 5.354 -5.288 1.00 90.31 85 HIS A CA 1
ATOM 696 C C . HIS A 1 85 ? -3.585 4.441 -4.746 1.00 90.31 85 HIS A C 1
ATOM 698 O O . HIS A 1 85 ? -4.494 4.932 -4.086 1.00 90.31 85 HIS A O 1
ATOM 704 N N . ALA A 1 86 ? -3.442 3.127 -4.919 1.00 89.88 86 ALA A N 1
ATOM 705 C CA . ALA A 1 86 ? -4.393 2.153 -4.395 1.00 89.88 86 ALA A CA 1
ATOM 706 C C . ALA A 1 86 ? -4.576 2.270 -2.870 1.00 89.88 86 ALA A C 1
ATOM 708 O O . ALA A 1 86 ? -5.703 2.334 -2.392 1.00 89.88 86 ALA A O 1
ATOM 709 N N . SER A 1 87 ? -3.490 2.387 -2.100 1.00 91.56 87 SER A N 1
ATOM 710 C CA . SER A 1 87 ? -3.551 2.595 -0.645 1.00 91.56 87 SER A CA 1
ATOM 711 C C . SER A 1 87 ? -4.341 3.855 -0.255 1.00 91.56 87 SER A C 1
ATOM 713 O O . SER A 1 87 ? -5.170 3.816 0.658 1.00 91.56 87 SER A O 1
ATOM 715 N N . VAL A 1 88 ? -4.117 4.973 -0.955 1.00 92.50 88 VAL A N 1
ATOM 716 C CA . VAL A 1 88 ? -4.863 6.222 -0.732 1.00 92.50 88 VAL A CA 1
ATOM 717 C C . VAL A 1 88 ? -6.333 6.054 -1.111 1.00 92.50 88 VAL A C 1
ATOM 719 O O . VAL A 1 88 ? -7.200 6.483 -0.352 1.00 92.50 88 VAL A O 1
ATOM 722 N N . ASP A 1 89 ? -6.618 5.399 -2.234 1.00 91.44 89 ASP A N 1
ATOM 723 C CA . ASP A 1 89 ? -7.977 5.167 -2.724 1.00 91.44 89 ASP A CA 1
ATOM 724 C C . ASP A 1 89 ? -8.780 4.269 -1.775 1.00 91.44 89 ASP A C 1
ATOM 726 O O . ASP A 1 89 ? -9.946 4.563 -1.520 1.00 91.44 89 ASP A O 1
ATOM 730 N N . VAL A 1 90 ? -8.167 3.241 -1.174 1.00 92.44 90 VAL A N 1
ATOM 731 C CA . VAL A 1 90 ? -8.802 2.391 -0.145 1.00 92.44 90 VAL A CA 1
ATOM 732 C C . VAL A 1 90 ? -9.341 3.239 1.008 1.00 92.44 90 VAL A C 1
ATOM 734 O O . VAL A 1 90 ? -10.480 3.057 1.433 1.00 92.44 90 VAL A O 1
ATOM 737 N N . ILE A 1 91 ? -8.540 4.183 1.508 1.00 93.69 91 ILE A N 1
ATOM 738 C CA . ILE A 1 91 ? -8.941 5.055 2.618 1.00 93.69 91 ILE A CA 1
ATOM 739 C C . ILE A 1 91 ? -9.945 6.111 2.154 1.00 93.69 91 ILE A C 1
ATOM 741 O O . ILE A 1 91 ? -10.941 6.365 2.828 1.00 93.69 91 ILE A O 1
ATOM 745 N N . CYS A 1 92 ? -9.708 6.738 1.006 1.00 92.31 92 CYS A N 1
ATOM 746 C CA . CYS A 1 92 ? -10.528 7.855 0.555 1.00 92.31 92 CYS A CA 1
ATOM 747 C C . CYS A 1 92 ? -11.892 7.439 -0.002 1.00 92.31 92 CYS A C 1
ATOM 749 O O . CYS A 1 92 ? -12.848 8.201 0.141 1.00 92.31 92 CYS A O 1
ATOM 751 N N . ASN A 1 93 ? -12.012 6.231 -0.555 1.00 92.44 93 ASN A N 1
ATOM 752 C CA . ASN A 1 93 ? -13.278 5.685 -1.046 1.00 92.44 93 ASN A CA 1
ATOM 753 C C . ASN A 1 93 ? -14.053 4.906 0.028 1.00 92.44 93 ASN A C 1
ATOM 755 O O . ASN A 1 93 ? -15.160 4.444 -0.241 1.00 92.44 93 ASN A O 1
ATOM 759 N N . ASN A 1 94 ? -13.511 4.775 1.244 1.00 93.25 94 ASN A N 1
ATOM 760 C CA . ASN A 1 94 ? -14.162 4.087 2.355 1.00 93.25 94 ASN A CA 1
ATOM 761 C C . ASN A 1 94 ? -14.216 4.994 3.606 1.00 93.25 94 ASN A C 1
ATOM 763 O O . ASN A 1 94 ? -13.363 4.894 4.493 1.00 93.25 94 ASN A O 1
ATOM 767 N N . PRO A 1 95 ? -15.208 5.909 3.690 1.00 93.44 95 PRO A N 1
ATOM 768 C CA . PRO A 1 95 ? -15.287 6.907 4.759 1.00 93.44 95 PRO A CA 1
ATOM 769 C C . PRO A 1 95 ? -15.366 6.310 6.167 1.00 93.44 95 PRO A C 1
ATOM 771 O O . PRO A 1 95 ? -14.818 6.888 7.101 1.00 93.44 95 PRO A O 1
ATOM 774 N N . GLU A 1 96 ? -16.016 5.153 6.318 1.00 95.31 96 GLU A N 1
ATOM 775 C CA . GLU A 1 96 ? -16.101 4.437 7.594 1.00 95.31 96 GLU A CA 1
ATOM 776 C C . GLU A 1 96 ? -14.724 3.928 8.028 1.00 95.31 96 GLU A C 1
ATOM 778 O O . GLU A 1 96 ? -14.282 4.200 9.143 1.00 95.31 96 GLU A O 1
ATOM 783 N N . LEU A 1 97 ? -14.000 3.255 7.126 1.00 94.69 97 LEU A N 1
ATOM 784 C CA . LEU A 1 97 ? -12.639 2.792 7.387 1.00 94.69 97 LEU A CA 1
ATOM 785 C C . LEU A 1 97 ? -11.709 3.961 7.744 1.00 94.69 97 LEU A C 1
ATOM 787 O O . LEU A 1 97 ? -10.954 3.877 8.713 1.00 94.69 97 LEU A O 1
ATOM 791 N N . LYS A 1 98 ? -11.804 5.072 7.004 1.00 95.06 98 LYS A N 1
ATOM 792 C CA . LYS A 1 98 ? -11.060 6.301 7.299 1.00 95.06 98 LYS A CA 1
ATOM 793 C C . LYS A 1 98 ? -11.372 6.833 8.695 1.00 95.06 98 LYS A C 1
ATOM 795 O O . LYS A 1 98 ? -10.441 7.126 9.441 1.00 95.06 98 LYS A O 1
ATOM 800 N N . GLN A 1 99 ? -12.652 6.961 9.048 1.00 96.19 99 GLN A N 1
ATOM 801 C CA . GLN A 1 99 ? -13.053 7.473 10.357 1.00 96.19 99 GLN A CA 1
ATOM 802 C C . GLN A 1 99 ? -12.549 6.567 11.484 1.00 96.19 99 GLN A C 1
ATOM 804 O O . GLN A 1 99 ? -11.967 7.058 12.446 1.00 96.19 99 GLN A O 1
ATOM 809 N N . ASN A 1 100 ? -12.648 5.248 11.317 1.00 96.75 100 ASN A N 1
ATOM 810 C CA . ASN A 1 100 ? -12.137 4.285 12.290 1.00 96.75 100 ASN A CA 1
ATOM 811 C C . ASN A 1 100 ? -10.620 4.421 12.521 1.00 96.75 100 ASN A C 1
ATOM 813 O O . ASN A 1 100 ? -10.159 4.265 13.655 1.00 96.75 100 ASN A O 1
ATOM 817 N N . PHE A 1 101 ? -9.839 4.730 11.476 1.00 97.06 101 PHE A N 1
ATOM 818 C CA . PHE A 1 101 ? -8.411 5.036 11.615 1.00 97.06 101 PHE A CA 1
ATOM 819 C C . PHE A 1 101 ? -8.153 6.402 12.249 1.00 97.06 101 PHE A C 1
ATOM 821 O O . PHE A 1 101 ? -7.207 6.519 13.019 1.00 97.06 101 PHE A O 1
ATOM 828 N N . ILE A 1 102 ? -8.974 7.420 11.974 1.00 95.56 102 ILE A N 1
ATOM 829 C CA . ILE A 1 102 ? -8.876 8.723 12.652 1.00 95.56 102 ILE A CA 1
ATOM 830 C C . ILE A 1 102 ? -9.093 8.546 14.159 1.00 95.56 102 ILE A C 1
ATOM 832 O O . ILE A 1 102 ? -8.300 9.044 14.958 1.00 95.56 102 ILE A O 1
ATOM 836 N N . ASP A 1 103 ? -10.115 7.779 14.539 1.00 96.38 103 ASP A N 1
ATOM 837 C CA . ASP A 1 103 ? -10.452 7.507 15.937 1.00 96.38 103 ASP A CA 1
ATOM 838 C C . ASP A 1 103 ? -9.391 6.625 16.623 1.00 96.38 103 ASP A C 1
ATOM 840 O O . ASP A 1 103 ? -9.161 6.740 17.827 1.00 96.38 103 ASP A O 1
ATOM 844 N N . ASN A 1 104 ? -8.692 5.779 15.853 1.00 94.94 104 ASN A N 1
ATOM 845 C CA . ASN A 1 104 ? -7.646 4.871 16.331 1.00 94.94 104 ASN A CA 1
ATOM 846 C C . ASN A 1 104 ? -6.334 5.037 15.551 1.00 94.94 104 ASN A C 1
ATOM 848 O O . ASN A 1 104 ? -5.830 4.083 14.954 1.00 94.94 104 ASN A O 1
ATOM 852 N N . ASN A 1 105 ? -5.740 6.233 15.587 1.00 93.56 105 ASN A N 1
ATOM 853 C CA . ASN A 1 105 ? -4.580 6.577 14.750 1.00 93.56 105 ASN A CA 1
ATOM 854 C C . ASN A 1 105 ? -3.384 5.608 14.886 1.00 93.56 105 ASN A C 1
ATOM 856 O O . ASN A 1 105 ? -2.686 5.353 13.913 1.00 93.56 105 ASN A O 1
ATOM 860 N N . ARG A 1 106 ? -3.176 4.968 16.048 1.00 93.56 106 ARG A N 1
ATOM 861 C CA . ARG A 1 106 ? -2.126 3.933 16.201 1.00 93.56 106 ARG A CA 1
ATOM 862 C C . ARG A 1 106 ? -2.305 2.737 15.260 1.00 93.56 106 ARG A C 1
ATOM 864 O O . ARG A 1 106 ? -1.336 2.101 14.857 1.00 93.56 106 ARG A O 1
ATOM 871 N N . CYS A 1 107 ? -3.552 2.402 14.933 1.00 96.00 107 CYS A N 1
ATOM 872 C CA . CYS A 1 107 ? -3.864 1.283 14.058 1.00 96.00 107 CYS A CA 1
ATOM 873 C C . CYS A 1 107 ? -3.535 1.603 12.603 1.00 96.00 107 CYS A C 1
ATOM 875 O O . CYS A 1 107 ? -3.309 0.679 11.827 1.00 96.00 107 CYS A O 1
ATOM 877 N N . TRP A 1 108 ? -3.466 2.886 12.241 1.00 95.12 108 TRP A N 1
ATOM 878 C CA . TRP A 1 108 ? -3.037 3.305 10.917 1.00 95.12 108 TRP A CA 1
ATOM 879 C C . TRP A 1 108 ? -1.560 2.986 10.685 1.00 95.12 108 TRP A C 1
ATOM 881 O O . TRP A 1 108 ? -1.233 2.378 9.671 1.00 95.12 108 TRP A O 1
ATOM 891 N N . ASP A 1 109 ? -0.677 3.264 11.647 1.00 92.25 109 ASP A N 1
ATOM 892 C CA . ASP A 1 109 ? 0.739 2.888 11.530 1.00 92.25 109 ASP A CA 1
ATOM 893 C C . ASP A 1 109 ? 0.910 1.370 11.347 1.00 92.25 109 ASP A C 1
ATOM 895 O O . ASP A 1 109 ? 1.628 0.926 10.449 1.00 92.25 109 ASP A O 1
ATOM 899 N N . ASN A 1 110 ? 0.164 0.568 12.115 1.00 94.50 110 ASN A N 1
ATOM 900 C CA . ASN A 1 110 ? 0.114 -0.888 11.948 1.00 94.50 110 ASN A CA 1
ATOM 901 C C . ASN A 1 110 ? -0.392 -1.300 10.553 1.00 94.50 110 ASN A C 1
ATOM 903 O O . ASN A 1 110 ? 0.189 -2.178 9.912 1.00 94.50 110 ASN A O 1
ATOM 907 N N . ALA A 1 111 ? -1.448 -0.649 10.057 1.00 95.50 111 ALA A N 1
ATOM 908 C CA . ALA A 1 111 ? -1.999 -0.910 8.731 1.00 95.50 111 ALA A CA 1
ATOM 909 C C . ALA A 1 111 ? -0.995 -0.592 7.623 1.00 95.50 111 ALA A C 1
ATOM 911 O O . ALA A 1 111 ? -0.888 -1.336 6.651 1.00 95.50 111 ALA A O 1
ATOM 912 N N . ARG A 1 112 ? -0.205 0.469 7.790 1.00 92.94 112 ARG A N 1
ATOM 913 C CA . ARG A 1 112 ? 0.840 0.849 6.841 1.00 92.94 112 ARG A CA 1
ATOM 914 C C . ARG A 1 112 ? 2.025 -0.104 6.844 1.00 92.94 112 ARG A C 1
ATOM 916 O O . ARG A 1 112 ? 2.590 -0.351 5.782 1.00 92.94 112 ARG A O 1
ATOM 923 N N . ILE A 1 113 ? 2.396 -0.645 8.002 1.00 91.56 113 ILE A N 1
ATOM 924 C CA . ILE A 1 113 ? 3.423 -1.691 8.089 1.00 91.56 113 ILE A CA 1
ATOM 925 C C . ILE A 1 113 ? 2.968 -2.916 7.292 1.00 91.56 113 ILE A C 1
ATOM 927 O O . ILE A 1 113 ? 3.690 -3.361 6.407 1.00 91.56 113 ILE A O 1
ATOM 931 N N . CYS A 1 114 ? 1.743 -3.402 7.518 1.00 91.94 114 CYS A N 1
ATOM 932 C CA . CYS A 1 114 ? 1.237 -4.552 6.764 1.00 91.94 114 CYS A CA 1
ATOM 933 C C . CYS A 1 114 ? 0.969 -4.229 5.287 1.00 91.94 114 CYS A C 1
ATOM 935 O O . CYS A 1 114 ? 1.223 -5.059 4.423 1.00 91.94 114 CYS A O 1
ATOM 937 N N . GLY A 1 115 ? 0.533 -3.012 4.960 1.00 91.31 115 GLY A N 1
ATOM 938 C CA . GLY A 1 115 ? 0.387 -2.561 3.575 1.00 91.31 115 GLY A CA 1
ATOM 939 C C . GLY A 1 115 ? 1.716 -2.505 2.817 1.00 91.31 115 GLY A C 1
ATOM 940 O O . GLY A 1 115 ? 1.738 -2.722 1.608 1.00 91.31 115 GLY A O 1
ATOM 941 N N . PHE A 1 116 ? 2.835 -2.271 3.509 1.00 88.50 116 PHE A N 1
ATOM 942 C CA . PHE A 1 116 ? 4.159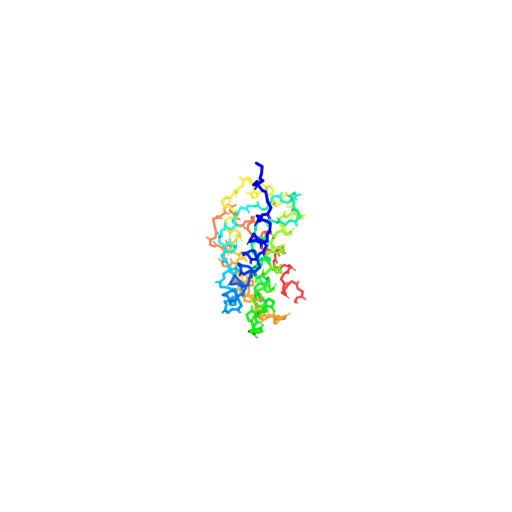 -2.315 2.891 1.00 88.50 116 PHE A CA 1
ATOM 943 C C . PHE A 1 116 ? 4.523 -3.716 2.386 1.00 88.50 116 PHE A C 1
ATOM 945 O O . PHE A 1 116 ? 5.223 -3.825 1.385 1.00 88.50 116 PHE A O 1
ATOM 952 N N . GLU A 1 117 ? 4.006 -4.779 3.007 1.00 85.81 117 GLU A N 1
ATOM 953 C CA . GLU A 1 117 ? 4.210 -6.149 2.518 1.00 85.81 117 GLU A CA 1
ATOM 954 C C . GLU A 1 117 ? 3.570 -6.364 1.139 1.00 85.81 117 GLU A C 1
ATOM 956 O O . GLU A 1 117 ? 4.178 -6.997 0.278 1.00 85.81 117 GLU A O 1
ATOM 961 N N . ILE A 1 118 ? 2.400 -5.758 0.890 1.00 83.88 118 ILE A N 1
ATOM 962 C CA . ILE A 1 118 ? 1.743 -5.764 -0.432 1.00 83.88 118 ILE A CA 1
ATOM 963 C C . ILE A 1 118 ? 2.625 -5.041 -1.453 1.00 83.88 118 ILE A C 1
ATOM 965 O O . ILE A 1 118 ? 2.886 -5.557 -2.537 1.00 83.88 118 ILE A O 1
ATOM 969 N N . ILE A 1 119 ? 3.138 -3.862 -1.092 1.00 83.56 119 ILE A N 1
ATOM 970 C CA . ILE A 1 119 ? 4.017 -3.069 -1.963 1.00 83.56 119 ILE A CA 1
ATOM 971 C C . ILE A 1 119 ? 5.304 -3.834 -2.294 1.00 83.56 119 ILE A C 1
ATOM 973 O O . ILE A 1 119 ? 5.708 -3.869 -3.452 1.00 83.56 119 ILE A O 1
ATOM 977 N N . ALA A 1 120 ? 5.952 -4.438 -1.296 1.00 80.00 120 ALA A N 1
ATOM 978 C CA . ALA A 1 120 ? 7.234 -5.117 -1.461 1.00 80.00 120 ALA A CA 1
ATOM 979 C C . ALA A 1 120 ? 7.134 -6.352 -2.366 1.00 80.00 120 ALA A C 1
ATOM 981 O O . ALA A 1 120 ? 8.066 -6.635 -3.115 1.00 80.00 120 ALA A O 1
ATOM 982 N N . LEU A 1 121 ? 6.013 -7.070 -2.303 1.00 74.44 121 LEU A N 1
ATOM 983 C CA . LEU A 1 121 ? 5.795 -8.291 -3.076 1.00 74.44 121 LEU A CA 1
ATOM 984 C C . LEU A 1 121 ? 5.302 -8.021 -4.500 1.00 74.44 121 LEU A C 1
ATOM 986 O O . LEU A 1 121 ? 5.621 -8.789 -5.396 1.00 74.44 121 LEU A O 1
ATOM 990 N N . THR A 1 122 ? 4.612 -6.902 -4.732 1.00 74.06 122 THR A N 1
ATOM 991 C CA . THR A 1 122 ? 4.039 -6.542 -6.048 1.00 74.06 122 THR A CA 1
ATOM 992 C C . THR A 1 122 ? 4.944 -5.637 -6.885 1.00 74.06 122 THR A C 1
ATOM 994 O O . THR A 1 122 ? 4.528 -5.054 -7.888 1.00 74.06 122 THR A O 1
ATOM 997 N N . ILE A 1 123 ? 6.196 -5.457 -6.461 1.00 71.44 123 ILE A N 1
ATOM 998 C CA . ILE A 1 123 ? 7.022 -4.364 -6.965 1.00 71.44 123 ILE A CA 1
ATOM 999 C C . ILE A 1 123 ? 7.605 -4.613 -8.356 1.00 71.44 123 ILE A C 1
ATOM 1001 O O . ILE A 1 123 ? 7.772 -3.676 -9.138 1.00 71.44 123 ILE A O 1
ATOM 1005 N N . SER A 1 124 ? 7.902 -5.868 -8.680 1.00 62.03 124 SER A N 1
ATOM 1006 C CA . SER A 1 124 ? 8.649 -6.246 -9.883 1.00 62.03 124 SER A CA 1
ATOM 1007 C C . SER A 1 124 ? 7.838 -7.036 -10.903 1.00 62.03 124 SER A C 1
ATOM 1009 O O . SER A 1 124 ? 8.329 -7.243 -12.012 1.00 62.03 124 SER A O 1
ATOM 1011 N N . GLU A 1 125 ? 6.628 -7.474 -10.561 1.00 65.00 125 GLU A N 1
ATOM 1012 C CA . GLU A 1 125 ? 5.903 -8.458 -11.362 1.00 65.00 125 GLU A CA 1
ATOM 1013 C C . GLU A 1 125 ? 4.615 -7.878 -11.940 1.00 65.00 125 GLU A C 1
ATOM 1015 O O . GLU A 1 125 ? 3.760 -7.347 -11.235 1.00 65.00 125 GLU A O 1
ATOM 1020 N N . ASP A 1 126 ? 4.501 -7.979 -13.265 1.00 61.88 126 ASP A N 1
ATOM 1021 C CA . ASP A 1 126 ? 3.315 -7.555 -14.011 1.00 61.88 126 ASP A CA 1
ATOM 1022 C C . ASP A 1 126 ? 2.149 -8.552 -13.807 1.00 61.88 126 ASP A C 1
ATOM 1024 O O . ASP A 1 126 ? 0.985 -8.187 -13.965 1.00 61.88 126 ASP A O 1
ATOM 1028 N N . THR A 1 127 ? 2.462 -9.795 -13.417 1.00 64.56 127 THR A N 1
ATOM 1029 C CA . THR A 1 127 ? 1.527 -10.886 -13.105 1.00 64.56 127 THR A CA 1
ATOM 1030 C C . THR A 1 127 ? 2.165 -11.824 -12.082 1.00 64.56 127 THR A C 1
ATOM 1032 O O . THR A 1 127 ? 3.305 -12.231 -12.296 1.00 64.56 127 THR A O 1
ATOM 1035 N N . HIS A 1 128 ? 1.427 -12.200 -11.041 1.00 74.62 128 HIS A N 1
ATOM 1036 C CA . HIS A 1 128 ? 1.820 -13.233 -10.078 1.00 74.62 128 HIS A CA 1
ATOM 1037 C C . HIS A 1 128 ? 1.091 -14.542 -10.380 1.00 74.62 128 HIS A C 1
ATOM 1039 O O . HIS A 1 128 ? -0.025 -14.511 -10.906 1.00 74.62 128 HIS A O 1
ATOM 1045 N N . ASP A 1 129 ? 1.703 -15.682 -10.054 1.00 80.69 129 ASP A N 1
ATOM 1046 C CA . ASP A 1 129 ? 0.990 -16.959 -10.058 1.00 80.69 129 ASP A CA 1
ATOM 1047 C C . ASP A 1 129 ? 0.221 -17.188 -8.737 1.00 80.69 129 ASP A C 1
ATOM 1049 O O . ASP A 1 129 ? 0.356 -16.439 -7.766 1.00 80.69 129 ASP A O 1
ATOM 1053 N N . GLU A 1 130 ? -0.622 -18.226 -8.695 1.00 83.62 130 GLU A N 1
ATOM 1054 C CA . GLU A 1 130 ? -1.431 -18.576 -7.513 1.00 83.62 130 GLU A CA 1
ATOM 1055 C C . GLU A 1 130 ? -0.566 -18.774 -6.254 1.00 83.62 130 GLU A C 1
ATOM 1057 O O . GLU A 1 130 ? -0.944 -18.369 -5.154 1.00 83.62 130 GLU A O 1
ATOM 1062 N N . LYS A 1 131 ? 0.639 -19.331 -6.410 1.00 83.50 131 LYS A N 1
ATOM 1063 C CA . LYS A 1 131 ? 1.547 -19.619 -5.298 1.00 83.50 131 LYS A CA 1
ATOM 1064 C C . LYS A 1 131 ? 2.170 -18.341 -4.736 1.00 83.50 131 LYS A C 1
ATOM 1066 O O . LYS A 1 131 ? 2.323 -18.228 -3.516 1.00 83.50 131 LYS A O 1
ATOM 1071 N N . ASP A 1 132 ? 2.520 -17.387 -5.590 1.00 81.38 132 ASP A N 1
ATOM 1072 C CA . ASP A 1 132 ? 3.004 -16.070 -5.172 1.00 81.38 132 ASP A CA 1
ATOM 1073 C C . ASP A 1 132 ? 1.907 -15.302 -4.417 1.00 81.38 132 ASP A C 1
ATOM 1075 O O . ASP A 1 132 ? 2.157 -14.700 -3.364 1.00 81.38 132 ASP A O 1
ATOM 1079 N N . CYS A 1 133 ? 0.663 -15.404 -4.890 1.00 84.31 133 CYS A N 1
ATOM 1080 C CA . CYS A 1 133 ? -0.497 -14.795 -4.246 1.00 84.31 133 CYS A CA 1
ATOM 1081 C C . CYS A 1 133 ? -0.839 -15.431 -2.887 1.00 84.31 133 CYS A C 1
ATOM 1083 O O . CYS A 1 133 ? -1.137 -14.701 -1.930 1.00 84.31 133 CYS A O 1
ATOM 1085 N N . ASP A 1 134 ? -0.713 -16.753 -2.757 1.00 86.38 134 ASP A N 1
ATOM 1086 C CA . ASP A 1 134 ? -0.841 -17.481 -1.489 1.00 86.38 134 ASP A CA 1
ATOM 1087 C C . ASP A 1 134 ? 0.254 -17.102 -0.484 1.00 86.38 134 ASP A C 1
ATOM 1089 O O . ASP A 1 134 ? -0.006 -16.934 0.718 1.00 86.38 134 ASP A O 1
ATOM 1093 N N . LEU A 1 135 ? 1.491 -16.929 -0.962 1.00 84.75 135 LEU A N 1
ATOM 1094 C CA . LEU A 1 135 ? 2.601 -16.472 -0.131 1.00 84.75 135 LEU A CA 1
ATOM 1095 C C . LEU A 1 135 ? 2.340 -15.056 0.389 1.00 84.75 135 LEU A C 1
ATOM 1097 O O . LEU A 1 135 ? 2.530 -14.799 1.582 1.00 84.75 135 LEU A O 1
ATOM 1101 N N . MET A 1 136 ? 1.873 -14.147 -0.470 1.00 84.88 136 MET A N 1
ATOM 1102 C CA . MET A 1 136 ? 1.515 -12.789 -0.061 1.00 84.88 136 MET A CA 1
ATOM 1103 C C . MET A 1 136 ? 0.423 -12.796 1.007 1.00 84.88 136 MET A C 1
ATOM 1105 O O . MET A 1 136 ? 0.584 -12.156 2.048 1.00 84.88 136 MET A O 1
ATOM 1109 N N . LYS A 1 137 ? -0.646 -13.569 0.801 1.00 88.00 137 LYS A N 1
ATOM 1110 C CA . LYS A 1 137 ? -1.729 -13.708 1.779 1.00 88.00 137 LYS A CA 1
ATOM 1111 C C . LYS A 1 137 ? -1.222 -14.235 3.122 1.00 88.00 137 LYS A C 1
ATOM 1113 O O . LYS A 1 137 ? -1.511 -13.649 4.162 1.00 88.00 137 LYS A O 1
ATOM 1118 N N . SER A 1 138 ? -0.375 -15.263 3.096 1.00 89.50 138 SER A N 1
ATOM 1119 C CA . SER A 1 138 ? 0.244 -15.821 4.303 1.00 89.50 138 SER A CA 1
ATOM 1120 C C . SER A 1 138 ? 1.092 -14.786 5.052 1.00 89.50 138 SER A C 1
ATOM 1122 O O . SER A 1 138 ? 1.032 -14.699 6.279 1.00 89.50 138 SER A O 1
ATOM 1124 N N . ARG A 1 139 ? 1.874 -13.962 4.338 1.00 89.38 139 ARG A N 1
ATOM 1125 C CA . ARG A 1 139 ? 2.682 -12.893 4.952 1.00 89.38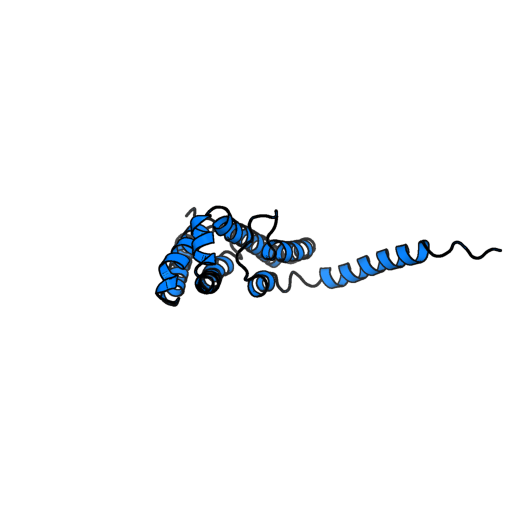 139 ARG A CA 1
ATOM 1126 C C . ARG A 1 139 ? 1.814 -11.787 5.553 1.00 89.38 139 ARG A C 1
ATOM 1128 O O . ARG A 1 139 ? 2.140 -11.295 6.635 1.00 89.38 139 ARG A O 1
ATOM 1135 N N . LEU A 1 140 ? 0.702 -11.439 4.906 1.00 91.12 140 LEU A N 1
ATOM 1136 C CA . LEU A 1 140 ? -0.267 -10.485 5.446 1.00 91.12 140 LEU A CA 1
ATOM 1137 C C . LEU A 1 140 ? -0.929 -11.006 6.719 1.00 91.12 140 LEU A C 1
ATOM 1139 O O . LEU A 1 140 ? -0.959 -10.281 7.712 1.00 91.12 140 LEU A O 1
ATOM 1143 N N . ASP A 1 141 ? -1.372 -12.264 6.732 1.00 92.88 141 ASP A N 1
ATOM 1144 C CA . ASP A 1 141 ? -1.964 -12.889 7.918 1.00 92.88 141 ASP A CA 1
ATOM 1145 C C . ASP A 1 141 ? -0.983 -12.883 9.099 1.00 92.88 141 ASP A C 1
ATOM 1147 O O . ASP A 1 141 ? -1.346 -12.513 10.219 1.00 92.88 141 ASP A O 1
ATOM 1151 N N . VAL A 1 142 ? 0.291 -13.212 8.852 1.00 93.75 142 VAL A N 1
ATOM 1152 C CA . VAL A 1 142 ? 1.351 -13.122 9.868 1.00 93.75 142 VAL A CA 1
ATOM 1153 C C . VAL A 1 142 ? 1.542 -11.685 10.357 1.00 93.75 142 VAL A C 1
ATOM 1155 O O . VAL A 1 142 ? 1.643 -11.467 11.567 1.00 93.75 142 VAL A O 1
ATOM 1158 N N . CYS A 1 143 ? 1.554 -10.696 9.458 1.00 93.50 143 CYS A N 1
ATOM 1159 C CA . CYS A 1 143 ? 1.658 -9.291 9.850 1.00 93.50 143 CYS A CA 1
ATOM 1160 C C . CYS A 1 143 ? 0.490 -8.873 10.752 1.00 93.50 143 CYS A C 1
ATOM 1162 O O . CYS A 1 143 ? 0.713 -8.344 11.841 1.00 93.50 143 CYS A O 1
ATOM 1164 N N . ILE A 1 144 ? -0.747 -9.196 10.362 1.00 95.25 144 ILE A N 1
ATOM 1165 C CA . ILE A 1 144 ? -1.963 -8.888 11.125 1.00 95.25 144 ILE A CA 1
ATOM 1166 C C . ILE A 1 144 ? -1.939 -9.574 12.498 1.00 95.25 144 ILE A C 1
ATOM 1168 O O . ILE A 1 144 ? -2.310 -8.971 13.503 1.00 95.25 144 ILE A O 1
ATOM 1172 N N . MET A 1 145 ? -1.475 -10.820 12.598 1.00 94.38 145 MET A N 1
ATOM 1173 C CA . MET A 1 145 ? -1.369 -11.499 13.896 1.00 94.38 145 MET A CA 1
ATOM 1174 C C . MET A 1 145 ? -0.398 -10.799 14.858 1.00 94.38 145 MET A C 1
ATOM 1176 O O . MET A 1 145 ? -0.625 -10.822 16.073 1.00 94.38 145 MET A O 1
ATOM 1180 N N . ASN A 1 146 ? 0.634 -10.143 14.324 1.00 94.12 146 ASN A N 1
ATOM 1181 C CA . ASN A 1 146 ? 1.637 -9.416 15.098 1.00 94.12 146 ASN A CA 1
ATOM 1182 C C . ASN A 1 146 ? 1.223 -7.983 15.468 1.00 94.12 146 ASN A C 1
ATOM 1184 O O . ASN A 1 146 ? 1.869 -7.380 16.327 1.00 94.12 146 ASN A O 1
ATOM 1188 N N . VAL A 1 147 ? 0.147 -7.434 14.887 1.00 94.31 147 VAL A N 1
ATOM 1189 C CA . VAL A 1 147 ? -0.393 -6.143 15.338 1.00 94.31 147 VAL A CA 1
ATOM 1190 C C . VAL A 1 147 ? -1.174 -6.296 16.646 1.00 94.31 147 VAL A C 1
ATOM 1192 O O . VAL A 1 147 ? -1.642 -7.386 17.009 1.00 94.31 147 VAL A O 1
ATOM 1195 N N . SER A 1 148 ? -1.339 -5.181 17.363 1.00 92.88 148 SER A N 1
ATOM 1196 C CA . SER A 1 148 ? -2.104 -5.152 18.610 1.00 92.88 148 SER A CA 1
ATOM 1197 C C . SER A 1 148 ? -3.535 -5.653 18.387 1.00 92.88 148 SER A C 1
ATOM 1199 O O . SER A 1 148 ? -4.153 -5.391 17.353 1.00 92.88 148 SER A O 1
ATOM 1201 N N . THR A 1 149 ? -4.059 -6.417 19.348 1.00 94.69 149 THR A N 1
ATOM 1202 C CA . THR A 1 149 ? -5.336 -7.143 19.220 1.00 94.69 149 THR A CA 1
ATOM 1203 C C . THR A 1 149 ? -6.513 -6.240 18.872 1.00 94.69 149 THR A C 1
ATOM 1205 O O . THR A 1 149 ? -7.383 -6.644 18.107 1.00 94.69 149 THR A O 1
ATOM 1208 N N . ASP A 1 150 ? -6.510 -5.015 19.385 1.00 95.06 150 ASP A N 1
ATOM 1209 C CA . ASP A 1 150 ? -7.505 -3.979 19.122 1.00 95.06 150 ASP A CA 1
ATOM 1210 C C . ASP A 1 150 ? -7.436 -3.405 17.695 1.00 95.06 150 ASP A C 1
ATOM 1212 O O . ASP A 1 150 ? -8.442 -2.926 17.182 1.00 95.06 150 ASP A O 1
ATOM 1216 N N . CYS A 1 151 ? -6.280 -3.493 17.030 1.00 96.94 151 CYS A N 1
ATOM 1217 C CA . CYS A 1 151 ? -6.095 -3.016 15.661 1.00 96.94 151 CYS A CA 1
ATOM 1218 C C . CYS A 1 151 ? -6.331 -4.098 14.604 1.00 96.94 151 CYS A C 1
ATOM 1220 O O . CYS A 1 151 ? -6.530 -3.758 13.440 1.00 96.94 151 CYS A O 1
ATOM 1222 N N . ARG A 1 152 ? -6.314 -5.387 14.972 1.00 96.56 152 ARG A N 1
ATOM 1223 C CA . ARG A 1 152 ? -6.337 -6.514 14.018 1.00 96.56 152 ARG A CA 1
ATOM 1224 C C . ARG A 1 152 ? -7.466 -6.427 13.004 1.00 96.56 152 ARG A C 1
ATOM 1226 O O . ARG A 1 152 ? -7.207 -6.537 11.813 1.00 96.56 152 ARG A O 1
ATOM 1233 N N . THR A 1 153 ? -8.696 -6.201 13.460 1.00 96.44 153 THR A N 1
ATOM 1234 C CA . THR A 1 153 ? -9.861 -6.108 12.569 1.00 96.44 153 THR A CA 1
ATOM 1235 C C . THR A 1 153 ? -9.728 -4.938 11.602 1.00 96.44 153 THR A C 1
ATOM 1237 O O . THR A 1 153 ? -9.980 -5.087 10.411 1.00 96.44 153 THR A O 1
ATOM 1240 N N . LEU A 1 15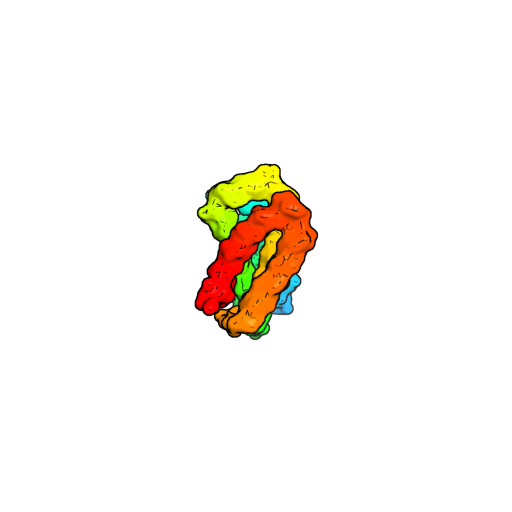4 ? -9.289 -3.779 12.098 1.00 96.12 154 LEU A N 1
ATOM 1241 C CA . LEU A 1 154 ? -9.178 -2.572 11.287 1.00 96.12 154 LEU A CA 1
ATOM 1242 C C . LEU A 1 154 ? -8.055 -2.685 10.247 1.00 96.12 154 LEU A C 1
ATOM 1244 O O . LEU A 1 154 ? -8.249 -2.349 9.080 1.00 96.12 154 LEU A O 1
ATOM 1248 N N . VAL A 1 155 ? -6.905 -3.222 10.663 1.00 96.69 155 VAL A N 1
ATOM 1249 C CA . VAL A 1 155 ? -5.769 -3.518 9.785 1.00 96.69 155 VAL A CA 1
ATOM 1250 C C . VAL A 1 155 ? -6.171 -4.541 8.730 1.00 96.69 155 VAL A C 1
ATOM 1252 O O . VAL A 1 155 ? -5.931 -4.288 7.556 1.00 96.69 155 VAL A O 1
ATOM 1255 N N . LYS A 1 156 ? -6.837 -5.636 9.123 1.00 95.94 156 LYS A N 1
ATOM 1256 C CA . LYS A 1 156 ? -7.316 -6.665 8.194 1.00 95.94 156 LYS A CA 1
ATOM 1257 C C . LYS A 1 156 ? -8.246 -6.079 7.134 1.00 95.94 156 LYS A C 1
ATOM 1259 O O . LYS A 1 156 ? -8.026 -6.306 5.951 1.00 95.94 156 LYS A O 1
ATOM 1264 N N . ASN A 1 157 ? -9.243 -5.292 7.540 1.00 94.56 157 ASN A N 1
ATOM 1265 C CA . ASN A 1 157 ? -10.183 -4.673 6.603 1.00 94.56 157 ASN A CA 1
ATOM 1266 C C . ASN A 1 157 ? -9.461 -3.784 5.583 1.00 94.56 157 ASN A C 1
ATOM 1268 O O . ASN A 1 157 ? -9.770 -3.832 4.398 1.00 94.56 157 ASN A O 1
ATOM 1272 N N . TYR A 1 158 ? -8.477 -2.998 6.026 1.00 95.56 158 TYR A N 1
ATOM 1273 C CA . TYR A 1 158 ? -7.646 -2.213 5.118 1.00 95.56 158 TYR A CA 1
ATOM 1274 C C . TYR A 1 158 ? -6.826 -3.095 4.169 1.00 95.56 158 TYR A C 1
ATOM 1276 O O . TYR A 1 158 ? -6.845 -2.868 2.961 1.00 95.56 158 TYR A O 1
ATOM 1284 N N . THR A 1 159 ? -6.114 -4.097 4.693 1.00 93.19 159 THR A N 1
ATOM 1285 C CA . THR A 1 159 ? -5.232 -4.944 3.882 1.00 93.19 159 THR A CA 1
ATOM 1286 C C . THR A 1 159 ? -5.995 -5.833 2.913 1.00 93.19 159 THR A C 1
ATOM 1288 O O . THR A 1 159 ? -5.495 -6.049 1.820 1.00 93.19 159 THR A O 1
ATOM 1291 N N . ASP A 1 160 ? -7.193 -6.309 3.262 1.00 90.88 160 ASP A N 1
ATOM 1292 C CA . ASP A 1 160 ? -8.040 -7.100 2.361 1.00 90.88 160 ASP A CA 1
ATOM 1293 C C . ASP A 1 160 ? -8.453 -6.261 1.143 1.00 90.88 160 ASP A C 1
ATOM 1295 O O . ASP A 1 160 ? -8.292 -6.684 -0.000 1.00 90.88 160 ASP A O 1
ATOM 1299 N N . VAL A 1 161 ? -8.934 -5.032 1.372 1.00 89.19 161 VAL A N 1
ATOM 1300 C CA . VAL A 1 161 ? -9.321 -4.131 0.276 1.00 89.19 161 VAL A CA 1
ATOM 1301 C C . VAL A 1 161 ? -8.088 -3.725 -0.532 1.00 89.19 161 VAL A C 1
ATOM 1303 O O . VAL A 1 161 ? -8.138 -3.721 -1.758 1.00 89.19 161 VAL A O 1
ATOM 1306 N N . PHE A 1 162 ? -6.961 -3.429 0.122 1.00 88.75 162 PHE A N 1
ATOM 1307 C CA . PHE A 1 162 ? -5.725 -3.084 -0.580 1.00 88.75 162 PHE A CA 1
ATOM 1308 C C . PHE A 1 162 ? -5.180 -4.263 -1.406 1.00 88.75 162 PHE A C 1
ATOM 1310 O O . PHE A 1 162 ? -4.746 -4.064 -2.538 1.00 88.75 162 PHE A O 1
ATOM 1317 N N . TYR A 1 163 ? -5.280 -5.494 -0.900 1.00 86.38 163 TYR A N 1
ATOM 1318 C CA . TYR A 1 163 ? -4.922 -6.710 -1.631 1.00 86.38 163 TYR A CA 1
ATOM 1319 C C . TYR A 1 163 ? -5.768 -6.878 -2.897 1.00 86.38 163 TYR A C 1
ATOM 1321 O O . TYR A 1 163 ? -5.220 -7.216 -3.941 1.00 86.38 163 TYR A O 1
ATOM 1329 N N . HIS A 1 164 ? -7.066 -6.563 -2.860 1.00 82.19 164 HIS A N 1
ATOM 1330 C CA . HIS A 1 164 ? -7.910 -6.589 -4.062 1.00 82.19 164 HIS A CA 1
ATOM 1331 C C . HIS A 1 164 ? -7.490 -5.584 -5.142 1.00 82.19 164 HIS A C 1
ATOM 1333 O O . HIS A 1 164 ? -7.762 -5.805 -6.315 1.00 82.19 164 HIS A O 1
ATOM 1339 N N . TYR A 1 165 ? -6.809 -4.496 -4.775 1.00 76.50 165 TYR A N 1
ATOM 1340 C CA . TYR A 1 165 ? -6.222 -3.565 -5.744 1.00 76.50 165 TYR A CA 1
ATOM 1341 C C . TYR A 1 165 ? -4.832 -3.994 -6.244 1.00 76.50 165 TYR A C 1
ATOM 1343 O O . TYR A 1 165 ? -4.282 -3.362 -7.152 1.00 76.50 165 TYR A O 1
ATOM 1351 N N . SER A 1 166 ? -4.251 -5.039 -5.651 1.00 74.81 166 SER A N 1
ATOM 1352 C CA . SER A 1 166 ? -2.990 -5.629 -6.095 1.00 74.81 166 SER A CA 1
ATOM 1353 C C . SER A 1 166 ? -3.200 -6.567 -7.286 1.00 74.81 166 SER A C 1
ATOM 1355 O O . SER A 1 166 ? -4.316 -6.987 -7.577 1.00 74.81 166 SER A O 1
ATOM 1357 N N . THR A 1 167 ? -2.113 -6.945 -7.957 1.00 68.94 167 THR A N 1
ATOM 1358 C CA . THR A 1 167 ? -2.119 -7.923 -9.061 1.00 68.94 167 THR A CA 1
ATOM 1359 C C . THR A 1 167 ? -2.648 -9.306 -8.662 1.00 68.94 167 THR A C 1
ATOM 1361 O O . THR A 1 167 ? -3.052 -10.056 -9.542 1.00 68.94 167 THR A O 1
ATOM 1364 N N . CYS A 1 168 ? -2.705 -9.629 -7.366 1.00 73.00 168 CYS A N 1
ATOM 1365 C CA . CYS A 1 168 ? -3.305 -10.865 -6.854 1.00 73.00 168 CYS A CA 1
ATOM 1366 C C . CYS A 1 168 ? -4.797 -10.757 -6.516 1.00 73.00 168 CYS A C 1
ATOM 1368 O O . CYS A 1 168 ? -5.396 -11.748 -6.117 1.00 73.00 168 CYS A O 1
ATOM 1370 N N . GLY A 1 169 ? -5.414 -9.578 -6.635 1.00 67.44 169 GLY A N 1
ATOM 1371 C CA . GLY A 1 169 ? -6.855 -9.430 -6.417 1.00 67.44 169 GLY A CA 1
ATOM 1372 C C . GLY A 1 169 ? -7.715 -10.151 -7.462 1.00 67.44 169 GLY A C 1
ATOM 1373 O O . GLY A 1 169 ? -8.877 -10.440 -7.179 1.00 67.44 169 GLY A O 1
ATOM 1374 N N . ASP A 1 170 ? -7.126 -10.435 -8.628 1.00 63.72 170 ASP A N 1
ATOM 1375 C CA . ASP A 1 170 ? -7.783 -10.982 -9.821 1.00 63.72 170 ASP A CA 1
ATOM 1376 C C . ASP A 1 170 ? -7.392 -12.447 -10.133 1.00 63.72 170 ASP A C 1
ATOM 1378 O O . ASP A 1 170 ? -7.865 -12.994 -11.133 1.00 63.72 170 ASP A O 1
ATOM 1382 N N . VAL A 1 171 ? -6.513 -13.057 -9.322 1.00 62.28 171 VAL A N 1
ATOM 1383 C CA . VAL A 1 171 ? -6.070 -14.466 -9.433 1.00 62.28 171 VAL A CA 1
ATOM 1384 C C . VAL A 1 171 ? -7.001 -15.361 -8.624 1.00 62.28 171 VAL A C 1
ATOM 1386 O O . VAL A 1 171 ? -7.466 -16.374 -9.192 1.00 62.28 171 VAL A O 1
#

Organism: Strigamia maritima (NCBI:txid126957)

Mean predicted aligned error: 10.38 Å

Nearest PDB structures (foldseek):
  7unh-assembly1_A  TM=2.739E-01  e=7.381E+00  synthetic construct

Secondary structure (DSSP, 8-state):
------SHHHHHHHHHHHHHHHHHHHHTS--TTHHHHHHH--SPP--SSSS-HHHHHHHHHHHHHHT-S-HHHHHHHHHHHHHHHHHHHHHHT-HHHHHHHHHTHHHHHHHHHHHHHHHHHSSS-SS--HHHHHHHHHHHHHHHHHS-TTTHHHHHHHHHHHHHTSTTTT-

Foldseek 3Di:
DDDDDDPPPVVVVVVVVVVVVVCVVLLPDLQPPLVVLLVVQLDQAPLPDPAGSSLVVLVVSLVSLVSDPPPQSSQLSVLLSLLVVLLNCLLNVDVVLVVVCVVVVVLSNLLSVLSVLLSVLQRRDPADDPVSLVVSVVSSVVSLVPDDPVSSVSSCSSVVSSSCSGNSVVD

Sequence (171 aa):
MHSLCWIPVFILFLWKTFKSELQEDYANQCGTNIYNCWQYHHIIPDCVNTKSSLIKCAEVERYGAINCEDVAMKKIILNTLKNYHASVDVICNNPELKQNFIDNNRCWDNARICGFEIIALTISEDTHDEKDCDLMKSRLDVCIMNVSTDCRTLVKNYTDVFYHYSTCGDV

Radius of gyration: 20.98 Å; Cα contacts (8 Å, |Δi|>4): 152; chains: 1; bounding box: 39×80×38 Å